Protein AF-A0A358D5J9-F1 (afdb_monomer_lite)

Foldseek 3Di:
DDPDVVVLVVPLVPDVVSVVCVVVVVPDDDDDPDPLVVLLVVLVVVLVVCVVVPDDNVVSVVVSVVSSVVVVD

Radius of gyration: 18.08 Å; chains: 1; bounding box: 43×17×45 Å

pLDDT: mean 94.16, std 5.58, range [62.81, 98.69]

Structure (mmCIF, N/CA/C/O backbone):
data_AF-A0A358D5J9-F1
#
_entry.id   AF-A0A358D5J9-F1
#
loop_
_atom_site.group_PDB
_atom_site.id
_atom_site.type_symbol
_atom_site.label_atom_id
_atom_site.label_alt_id
_atom_site.label_comp_id
_atom_site.label_asym_id
_atom_site.label_entity_id
_atom_site.label_seq_id
_atom_site.pdbx_PDB_ins_code
_atom_site.Cartn_x
_atom_site.Cartn_y
_atom_site.Cartn_z
_atom_site.occupancy
_atom_site.B_iso_or_equiv
_atom_site.auth_seq_id
_atom_site.auth_comp_id
_atom_site.auth_asym_id
_atom_site.auth_atom_id
_atom_site.pdbx_PDB_model_num
ATOM 1 N N . ALA A 1 1 ? -6.390 -6.497 12.323 1.00 62.81 1 ALA A N 1
ATOM 2 C CA . ALA A 1 1 ? -7.164 -5.935 13.451 1.00 62.81 1 ALA A CA 1
ATOM 3 C C . ALA A 1 1 ? -6.362 -4.797 14.086 1.00 62.81 1 ALA A C 1
ATOM 5 O O . ALA A 1 1 ? -5.136 -4.849 14.003 1.00 62.81 1 ALA A O 1
ATOM 6 N N . PRO A 1 2 ? -7.003 -3.757 14.646 1.00 79.25 2 PRO A N 1
ATOM 7 C CA . PRO A 1 2 ? -6.307 -2.598 15.212 1.00 79.25 2 PRO A CA 1
ATOM 8 C C . PRO A 1 2 ? -5.416 -2.962 16.406 1.00 79.25 2 PRO A C 1
ATOM 10 O O . PRO A 1 2 ? -5.632 -3.971 17.071 1.00 79.25 2 PRO A O 1
ATOM 13 N N . ALA A 1 3 ? -4.419 -2.115 16.682 1.00 86.00 3 ALA A N 1
ATOM 14 C CA . ALA A 1 3 ? -3.397 -2.378 17.698 1.00 86.00 3 ALA A CA 1
ATOM 15 C C . ALA A 1 3 ? -3.955 -2.483 19.133 1.00 86.00 3 ALA A C 1
ATOM 17 O O . ALA A 1 3 ? -3.437 -3.262 19.928 1.00 86.00 3 ALA A O 1
ATOM 18 N N . LEU A 1 4 ? -5.011 -1.726 19.465 1.00 92.38 4 LEU A N 1
ATOM 19 C CA . LEU A 1 4 ? -5.697 -1.780 20.760 1.00 92.38 4 LEU A CA 1
ATOM 20 C C . LEU A 1 4 ? -7.135 -2.277 20.573 1.00 92.38 4 LEU A C 1
ATOM 22 O O . LEU A 1 4 ? -8.039 -1.493 20.285 1.00 92.38 4 LEU A O 1
ATOM 26 N N . THR A 1 5 ? -7.349 -3.577 20.763 1.00 90.75 5 THR A N 1
ATOM 27 C CA . THR A 1 5 ? -8.657 -4.223 20.557 1.00 90.75 5 THR A CA 1
ATOM 28 C C . THR A 1 5 ? -9.725 -3.706 21.517 1.00 90.75 5 THR A C 1
ATOM 30 O O . THR A 1 5 ? -10.830 -3.413 21.090 1.00 90.75 5 THR A O 1
ATOM 33 N N . ALA A 1 6 ? -9.376 -3.452 22.781 1.00 93.81 6 ALA A N 1
ATOM 34 C CA . ALA A 1 6 ? -10.332 -2.958 23.775 1.00 93.81 6 ALA A CA 1
ATOM 35 C C . ALA A 1 6 ? -10.992 -1.621 23.387 1.00 93.81 6 ALA A C 1
ATOM 37 O O . ALA A 1 6 ? -12.151 -1.393 23.714 1.00 93.81 6 ALA A O 1
ATOM 38 N N . ALA A 1 7 ? -10.262 -0.730 22.708 1.00 92.12 7 ALA A N 1
ATOM 39 C CA . ALA A 1 7 ? -10.821 0.529 22.220 1.00 92.12 7 ALA A CA 1
ATOM 40 C C . ALA A 1 7 ? -11.661 0.320 20.955 1.00 92.12 7 ALA A C 1
ATOM 42 O O . ALA A 1 7 ? -12.670 0.992 20.778 1.00 92.12 7 ALA A O 1
ATOM 43 N N . PHE A 1 8 ? -11.261 -0.620 20.096 1.00 92.56 8 PHE A N 1
ATOM 44 C CA . PHE A 1 8 ? -12.011 -0.986 18.901 1.00 92.56 8 PHE A CA 1
ATOM 45 C C . PHE A 1 8 ? -13.385 -1.566 19.254 1.00 92.56 8 PHE A C 1
ATOM 47 O O . PHE A 1 8 ? -14.391 -1.036 18.787 1.00 92.56 8 PHE A O 1
ATOM 54 N N . ASP A 1 9 ? -13.432 -2.542 20.163 1.00 93.06 9 ASP A N 1
ATOM 55 C CA . ASP A 1 9 ? -14.667 -3.208 20.604 1.00 93.06 9 ASP A CA 1
ATOM 56 C C . ASP A 1 9 ? -15.682 -2.216 21.213 1.00 93.06 9 ASP A C 1
ATOM 58 O O . ASP A 1 9 ? -16.892 -2.425 21.164 1.00 93.06 9 ASP A O 1
ATOM 62 N N . GLN A 1 10 ? -15.202 -1.109 21.793 1.00 94.94 1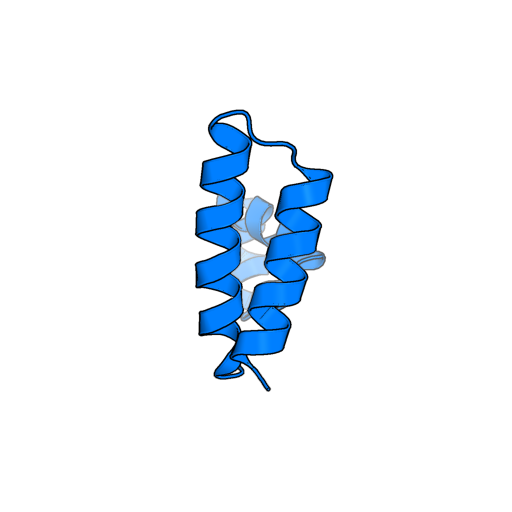0 GLN A N 1
ATOM 63 C CA . GLN A 1 10 ? -16.061 -0.072 22.375 1.00 94.94 10 GLN A CA 1
ATOM 64 C C . GLN A 1 10 ? -16.772 0.791 21.332 1.00 94.94 10 GLN A C 1
ATOM 66 O O . GLN A 1 10 ? -17.835 1.337 21.631 1.00 94.94 10 GLN A O 1
ATOM 71 N N . VAL A 1 11 ? -16.181 0.971 20.148 1.00 94.69 11 VAL A N 1
ATOM 72 C CA . VAL A 1 11 ? -16.613 2.012 19.199 1.00 94.69 11 VAL A CA 1
ATOM 73 C C . VAL A 1 11 ? -17.014 1.466 17.834 1.00 94.69 11 VAL A C 1
ATOM 75 O O . VAL A 1 11 ? -17.753 2.153 17.128 1.00 94.69 11 VAL A O 1
ATOM 78 N N . GLU A 1 12 ? -16.606 0.243 17.474 1.00 93.00 12 GLU A N 1
ATOM 79 C CA . GLU A 1 12 ? -16.882 -0.357 16.160 1.00 93.00 12 GLU A CA 1
ATOM 80 C C . GLU A 1 12 ? -18.379 -0.390 15.819 1.00 93.00 12 GLU A C 1
ATOM 82 O O . GLU A 1 12 ? -18.761 -0.172 14.674 1.00 93.00 12 GLU A O 1
ATOM 87 N N . ALA A 1 13 ? -19.249 -0.581 16.813 1.00 94.00 13 ALA A N 1
ATOM 88 C CA . ALA A 1 13 ? -20.693 -0.635 16.597 1.00 94.00 13 ALA A CA 1
ATOM 89 C C . ALA A 1 13 ? -21.311 0.741 16.286 1.00 94.00 13 ALA A C 1
ATOM 91 O O . ALA A 1 13 ? -22.400 0.816 15.717 1.00 94.00 13 ALA A O 1
ATOM 92 N N . SER A 1 14 ? -20.642 1.826 16.684 1.00 96.44 14 SER A N 1
ATOM 93 C CA . SER A 1 14 ? -21.140 3.203 16.572 1.00 96.44 14 SER A CA 1
ATOM 94 C C . SER A 1 14 ? -20.397 4.056 15.544 1.00 96.44 14 SER A C 1
ATOM 96 O O . SER A 1 14 ? -20.921 5.089 15.130 1.00 96.44 14 SER A O 1
ATOM 98 N N . ASP A 1 15 ? -19.201 3.637 15.129 1.00 96.81 15 ASP A N 1
ATOM 99 C CA . ASP A 1 15 ? -18.371 4.344 14.160 1.00 96.81 15 ASP A CA 1
ATOM 100 C C . ASP A 1 15 ? -18.150 3.473 12.905 1.00 96.81 15 ASP A C 1
ATOM 102 O O . ASP A 1 15 ? -17.336 2.541 12.922 1.00 96.81 15 ASP A O 1
ATOM 106 N N . PRO A 1 16 ? -18.842 3.776 11.788 1.00 95.50 16 PRO A N 1
ATOM 107 C CA . PRO A 1 16 ? -18.713 3.003 10.556 1.00 95.50 16 PRO A CA 1
ATOM 108 C C . PRO A 1 16 ? -17.317 3.098 9.919 1.00 95.50 16 PRO A C 1
ATOM 110 O O . PRO A 1 16 ? -16.935 2.196 9.171 1.00 95.50 16 PRO A O 1
ATOM 113 N N . VAL A 1 17 ? -16.538 4.150 10.203 1.00 95.25 17 VAL A N 1
ATOM 114 C CA . VAL A 1 17 ? -15.151 4.271 9.729 1.00 95.25 17 VAL A CA 1
ATOM 115 C C . VAL A 1 17 ? -14.275 3.276 10.477 1.00 95.25 17 VAL A C 1
ATOM 117 O O . VAL A 1 17 ? -13.537 2.517 9.844 1.00 95.25 17 VAL A O 1
ATOM 120 N N . VAL A 1 18 ? -14.389 3.226 11.807 1.00 94.56 18 VAL A N 1
ATOM 121 C CA . VAL A 1 18 ? -13.637 2.261 12.621 1.00 94.56 18 VAL A CA 1
ATOM 122 C C . VAL A 1 18 ? -14.001 0.833 12.229 1.00 94.56 18 VAL A C 1
ATOM 124 O O . VAL 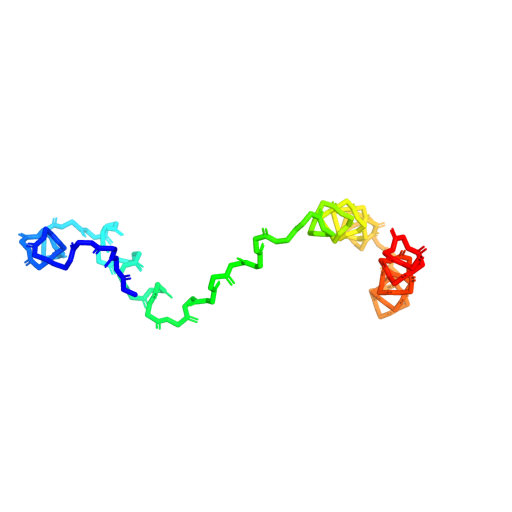A 1 18 ? -13.094 0.042 11.966 1.00 94.56 18 VAL A O 1
ATOM 127 N N . ALA A 1 19 ? -15.293 0.520 12.093 1.00 93.25 19 ALA A N 1
ATOM 128 C CA . ALA A 1 19 ? -15.752 -0.794 11.639 1.00 93.25 19 ALA A CA 1
ATOM 129 C C . ALA A 1 19 ? -15.135 -1.188 10.284 1.00 93.25 19 ALA A C 1
ATOM 131 O O . ALA A 1 19 ? -14.595 -2.287 10.134 1.00 93.25 19 ALA A O 1
ATOM 132 N N . GLY A 1 20 ? -15.143 -0.265 9.315 1.00 93.81 20 GLY A N 1
ATOM 133 C CA . GLY A 1 20 ? -14.554 -0.482 7.994 1.00 93.81 20 GLY A CA 1
ATOM 134 C C . GLY A 1 20 ? -13.054 -0.781 8.052 1.00 93.81 20 GLY A C 1
ATOM 135 O O . GLY A 1 20 ? -12.599 -1.770 7.472 1.00 93.81 20 GLY A O 1
ATOM 136 N N . PHE A 1 21 ? -12.281 0.018 8.797 1.00 92.75 21 PHE A N 1
ATOM 137 C CA . PHE A 1 21 ? -10.844 -0.219 8.989 1.00 92.75 21 PHE A CA 1
ATOM 138 C C . PHE A 1 21 ? -10.555 -1.527 9.737 1.00 92.75 21 PHE A C 1
ATOM 140 O O . PHE A 1 21 ? -9.588 -2.220 9.408 1.00 92.75 21 PHE A O 1
ATOM 147 N N . GLY A 1 22 ? -11.397 -1.895 10.705 1.00 91.88 22 GLY A N 1
ATOM 148 C CA . GLY A 1 22 ? -11.325 -3.179 11.399 1.00 91.88 22 GLY A CA 1
ATOM 149 C C . GLY A 1 22 ? -11.468 -4.361 10.442 1.00 91.88 22 GLY A C 1
ATOM 150 O O . GLY A 1 22 ? -10.634 -5.271 10.459 1.00 91.88 22 GLY A O 1
ATOM 151 N N . GLN A 1 23 ? -12.468 -4.300 9.558 1.00 91.56 23 GLN A N 1
ATOM 152 C CA . GLN A 1 23 ? -12.743 -5.334 8.562 1.00 91.56 23 GLN A CA 1
ATOM 153 C C . GLN A 1 23 ? -11.597 -5.490 7.552 1.00 91.56 23 GLN A C 1
ATOM 155 O O . GLN A 1 23 ? -11.102 -6.601 7.356 1.00 91.56 23 GLN A O 1
ATOM 160 N N . VAL A 1 24 ? -11.140 -4.403 6.919 1.00 92.19 24 VAL A N 1
ATOM 161 C CA . VAL A 1 24 ? -10.055 -4.491 5.917 1.00 92.19 24 VAL A CA 1
ATOM 162 C C . VAL A 1 24 ? -8.713 -4.831 6.565 1.00 92.19 24 VAL A C 1
ATOM 164 O O . VAL A 1 24 ? -7.934 -5.619 6.029 1.00 92.19 24 VAL A O 1
ATOM 167 N N . GLY A 1 25 ? -8.468 -4.310 7.769 1.00 90.25 25 GLY A N 1
ATOM 168 C CA . GLY A 1 25 ? -7.257 -4.561 8.539 1.00 90.25 25 GLY A CA 1
ATOM 169 C C . GLY A 1 25 ? -7.124 -5.999 9.041 1.00 90.25 25 GLY A C 1
ATOM 170 O O . GLY A 1 25 ? -6.058 -6.361 9.534 1.00 90.25 25 GLY A O 1
ATOM 171 N N . ALA A 1 26 ? -8.171 -6.827 8.971 1.00 88.88 26 ALA A N 1
ATOM 172 C CA . ALA A 1 26 ? -8.092 -8.251 9.304 1.00 88.88 26 ALA A CA 1
ATOM 173 C C . ALA A 1 26 ? -7.237 -9.045 8.302 1.00 88.88 26 ALA A C 1
ATOM 175 O O . ALA A 1 26 ? -6.585 -10.006 8.697 1.00 88.88 26 ALA A O 1
ATOM 176 N N . ASN A 1 27 ? -7.201 -8.604 7.041 1.00 89.31 27 ASN A N 1
ATOM 177 C CA . ASN A 1 27 ? -6.450 -9.248 5.958 1.00 89.31 27 ASN A CA 1
ATOM 178 C C . ASN A 1 27 ? -5.251 -8.412 5.480 1.00 89.31 27 ASN A C 1
ATOM 180 O O . ASN A 1 27 ? -4.559 -8.805 4.543 1.00 89.31 27 ASN A O 1
ATOM 184 N N . ALA A 1 28 ? -5.022 -7.245 6.086 1.00 90.00 28 ALA A N 1
ATOM 185 C CA . ALA A 1 28 ? -3.898 -6.392 5.738 1.00 90.00 28 ALA A CA 1
ATOM 186 C C . ALA A 1 28 ? -2.574 -7.041 6.159 1.00 90.00 28 ALA A C 1
ATOM 188 O O . ALA A 1 28 ? -2.458 -7.610 7.246 1.00 90.00 28 ALA A O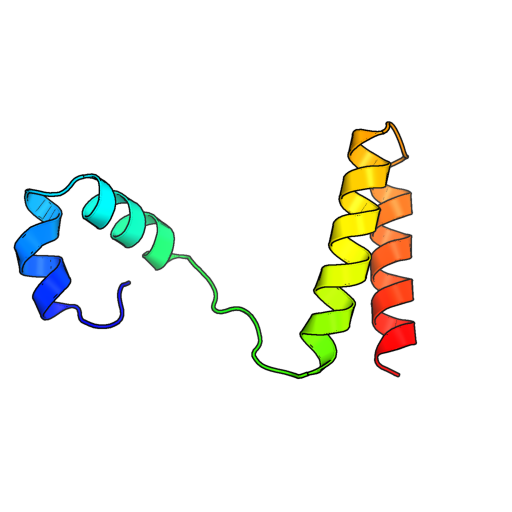 1
ATOM 189 N N . VAL A 1 29 ? -1.560 -6.901 5.311 1.00 91.56 29 VAL A N 1
ATOM 190 C CA . VAL A 1 29 ? -0.190 -7.319 5.612 1.00 91.56 29 VAL A CA 1
ATOM 191 C C . VAL A 1 29 ? 0.637 -6.090 5.993 1.00 91.56 29 VAL A C 1
ATOM 193 O O . VAL A 1 29 ? 0.583 -5.085 5.281 1.00 91.56 29 VAL A O 1
ATOM 196 N N . PRO A 1 30 ? 1.385 -6.118 7.112 1.00 89.44 30 PRO A N 1
ATOM 197 C CA . PRO A 1 30 ? 2.314 -5.044 7.432 1.00 89.44 30 PRO A CA 1
ATOM 198 C C . PRO A 1 30 ? 3.342 -4.876 6.313 1.00 89.44 30 PRO A C 1
ATOM 200 O O . PRO A 1 30 ? 3.921 -5.855 5.842 1.00 89.44 30 PRO A O 1
ATOM 203 N N . MET A 1 31 ? 3.584 -3.632 5.904 1.00 92.25 31 MET A N 1
ATOM 204 C CA . MET A 1 31 ? 4.663 -3.333 4.964 1.00 92.2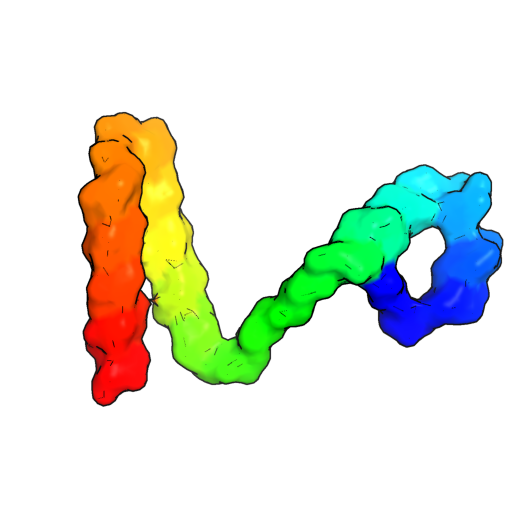5 31 MET A CA 1
ATOM 205 C C . MET A 1 31 ? 6.018 -3.666 5.612 1.00 92.25 31 MET A C 1
ATOM 207 O O . MET A 1 31 ? 6.175 -3.432 6.816 1.00 92.25 31 MET A O 1
ATOM 211 N N . PRO A 1 32 ? 7.005 -4.182 4.855 1.00 93.69 32 PRO A N 1
ATOM 212 C CA . PRO A 1 32 ? 8.345 -4.407 5.388 1.00 93.69 32 PRO A CA 1
ATOM 213 C C . PRO A 1 32 ? 8.949 -3.109 5.945 1.00 93.69 32 PRO A C 1
ATOM 215 O O . PRO A 1 32 ? 8.763 -2.035 5.382 1.00 93.69 32 PRO A O 1
ATOM 218 N N . SER A 1 33 ? 9.693 -3.197 7.048 1.00 94.31 33 SER A N 1
ATOM 219 C CA . SER A 1 33 ? 10.314 -2.038 7.712 1.00 94.31 33 SER A CA 1
ATOM 220 C C . SER A 1 33 ? 11.820 -1.924 7.439 1.00 94.31 33 SER A C 1
ATOM 222 O O . SER A 1 33 ? 12.563 -1.423 8.281 1.00 94.31 33 SER A O 1
ATOM 224 N N . ILE A 1 34 ? 12.280 -2.461 6.309 1.00 95.19 34 ILE A N 1
ATOM 225 C CA . ILE A 1 34 ? 13.694 -2.497 5.914 1.00 95.19 34 ILE A CA 1
ATOM 226 C C . ILE A 1 34 ? 14.062 -1.253 5.078 1.00 95.19 34 ILE A C 1
ATOM 228 O O . ILE A 1 34 ? 13.179 -0.721 4.395 1.00 95.19 34 ILE A O 1
ATOM 232 N N . PRO A 1 35 ? 15.322 -0.774 5.105 1.00 93.25 35 PRO A N 1
ATOM 233 C CA . PRO A 1 35 ? 15.751 0.398 4.327 1.00 93.25 35 PRO A CA 1
ATOM 234 C C . PRO A 1 35 ? 15.441 0.312 2.824 1.00 93.25 35 PRO A C 1
ATOM 236 O O . PRO A 1 35 ? 15.070 1.307 2.200 1.00 93.25 35 PRO A O 1
ATOM 239 N N . GLU A 1 36 ? 15.527 -0.890 2.262 1.00 94.19 36 GLU A N 1
ATOM 240 C CA . GLU A 1 36 ? 15.353 -1.204 0.843 1.00 94.19 36 GLU A CA 1
ATOM 241 C C . GLU A 1 36 ? 13.942 -0.880 0.321 1.00 94.19 36 GLU A C 1
ATOM 243 O O . GLU A 1 36 ? 13.752 -0.658 -0.877 1.00 94.19 36 GLU A O 1
ATOM 248 N N . MET A 1 37 ? 12.940 -0.772 1.205 1.00 95.81 37 MET A N 1
ATOM 249 C CA . MET A 1 37 ? 11.577 -0.386 0.816 1.00 95.81 37 MET A CA 1
ATOM 250 C C . MET A 1 37 ? 11.498 1.001 0.173 1.00 95.81 37 MET A C 1
ATOM 252 O O . MET A 1 37 ? 10.569 1.255 -0.592 1.00 95.81 37 MET A O 1
ATOM 256 N N . GLY A 1 38 ? 12.458 1.895 0.435 1.00 93.19 38 GLY A N 1
ATOM 257 C CA . GLY A 1 38 ? 12.533 3.189 -0.250 1.00 93.19 38 GLY A CA 1
ATOM 258 C C . GLY A 1 38 ? 12.650 3.042 -1.772 1.00 93.19 38 GLY A C 1
ATOM 259 O O . GLY A 1 38 ? 11.934 3.724 -2.508 1.00 93.19 38 GLY A O 1
ATOM 260 N N . SER A 1 39 ? 13.484 2.105 -2.236 1.00 95.12 39 SER A N 1
ATOM 261 C CA . SER A 1 39 ? 13.657 1.801 -3.662 1.00 95.12 39 SER A CA 1
ATOM 262 C C . SER A 1 39 ? 12.371 1.231 -4.259 1.00 95.12 39 SER A C 1
ATOM 264 O O . SER A 1 39 ? 11.925 1.685 -5.311 1.00 95.12 39 SER A O 1
ATOM 266 N N . VAL A 1 40 ? 11.716 0.306 -3.549 1.00 96.75 40 VAL A N 1
ATOM 267 C CA . VAL A 1 40 ? 10.436 -0.284 -3.980 1.00 96.75 40 VAL A CA 1
ATOM 268 C C . VAL A 1 40 ? 9.397 0.806 -4.266 1.00 96.75 40 VAL A C 1
ATOM 270 O O . VAL A 1 40 ? 8.808 0.816 -5.346 1.00 96.75 40 VAL A O 1
ATOM 273 N N . TRP A 1 41 ? 9.206 1.763 -3.349 1.00 96.12 41 TRP A N 1
ATOM 274 C CA . TRP A 1 41 ? 8.221 2.838 -3.528 1.00 96.12 41 TRP A CA 1
ATOM 275 C C . TRP A 1 41 ? 8.534 3.764 -4.700 1.00 96.12 41 TRP A C 1
ATOM 277 O O . TRP A 1 41 ? 7.623 4.166 -5.425 1.00 96.12 41 TRP A O 1
ATOM 287 N N . GLN A 1 42 ? 9.810 4.102 -4.893 1.00 95.81 42 GLN A N 1
ATOM 288 C CA . GLN A 1 42 ? 10.234 4.980 -5.978 1.00 95.81 42 GLN A CA 1
ATOM 289 C C . GLN A 1 42 ? 9.905 4.379 -7.349 1.00 95.81 42 GLN A C 1
ATOM 291 O O . GLN A 1 42 ? 9.237 5.026 -8.160 1.00 95.81 42 GLN A O 1
ATOM 296 N N . TYR A 1 43 ? 10.363 3.152 -7.606 1.00 97.81 43 TYR A N 1
ATOM 297 C CA . TYR A 1 43 ? 10.175 2.510 -8.907 1.00 97.81 43 TYR A CA 1
ATOM 298 C C . TYR A 1 43 ? 8.712 2.163 -9.161 1.00 97.81 43 TYR A C 1
ATOM 300 O O . TYR A 1 43 ? 8.220 2.377 -10.272 1.00 97.81 43 TYR A O 1
ATOM 308 N N . TRP A 1 44 ? 7.990 1.707 -8.133 1.00 97.88 44 TRP A N 1
ATOM 309 C CA . TRP A 1 44 ? 6.560 1.435 -8.245 1.00 97.88 44 TRP A CA 1
ATOM 310 C C . TRP A 1 44 ? 5.791 2.691 -8.672 1.00 97.88 44 TRP A C 1
ATOM 312 O O . TRP A 1 44 ? 5.086 2.654 -9.681 1.00 97.88 44 TRP A O 1
ATOM 322 N N . GLY A 1 45 ? 5.976 3.829 -7.993 1.00 97.56 45 GLY A N 1
ATOM 323 C CA . GLY A 1 45 ? 5.230 5.055 -8.304 1.00 97.56 45 GLY A CA 1
ATOM 324 C C . GLY A 1 45 ? 5.455 5.577 -9.730 1.00 97.56 45 GLY A C 1
ATOM 325 O O . GLY A 1 45 ? 4.508 5.993 -10.400 1.00 97.56 45 GLY A O 1
ATOM 326 N N . VAL A 1 46 ? 6.694 5.518 -10.234 1.00 97.50 46 VAL A N 1
ATOM 327 C CA . VAL A 1 46 ? 7.004 5.906 -11.626 1.00 97.50 46 VAL A CA 1
ATOM 328 C C . VAL A 1 46 ? 6.365 4.938 -12.625 1.00 97.50 46 VAL A C 1
ATOM 330 O O . VAL A 1 46 ? 5.839 5.366 -13.654 1.00 97.50 46 VAL A O 1
ATOM 333 N N . THR A 1 47 ? 6.369 3.645 -12.307 1.00 98.56 47 THR A N 1
ATOM 334 C CA . THR A 1 47 ? 5.785 2.594 -13.149 1.00 98.56 47 THR A CA 1
ATOM 335 C C . THR A 1 47 ? 4.272 2.749 -13.261 1.00 98.56 47 THR A C 1
ATOM 337 O O . THR A 1 47 ? 3.739 2.736 -14.371 1.00 98.56 47 THR A O 1
ATOM 340 N N . GLU A 1 48 ? 3.576 2.998 -12.149 1.00 98.12 48 GLU A N 1
ATOM 341 C CA . GLU A 1 48 ? 2.135 3.287 -12.159 1.00 98.12 48 GLU A CA 1
ATOM 342 C C . GLU A 1 48 ? 1.807 4.514 -13.001 1.00 98.12 48 GLU A C 1
ATOM 344 O O . GLU A 1 48 ? 0.894 4.466 -13.826 1.00 98.12 48 GLU A O 1
ATOM 349 N N . ALA A 1 49 ? 2.576 5.596 -12.850 1.00 98.44 49 ALA A N 1
ATOM 350 C CA . ALA A 1 49 ? 2.387 6.794 -13.658 1.00 98.44 49 ALA A CA 1
ATOM 351 C C . ALA A 1 49 ? 2.564 6.501 -15.158 1.00 98.44 49 ALA A C 1
ATOM 353 O O . ALA A 1 49 ? 1.777 6.978 -15.977 1.00 98.44 49 ALA A O 1
ATOM 354 N N . ALA A 1 50 ? 3.559 5.697 -15.540 1.00 98.31 50 ALA A N 1
ATOM 355 C CA . ALA A 1 50 ? 3.771 5.298 -16.931 1.00 98.31 50 ALA A CA 1
ATOM 356 C C . ALA A 1 50 ? 2.614 4.441 -17.479 1.00 98.31 50 ALA A C 1
ATOM 3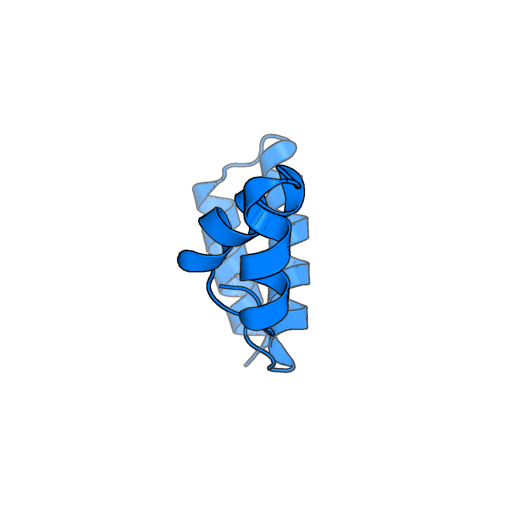58 O O . ALA A 1 50 ? 2.172 4.657 -18.609 1.00 98.31 50 ALA A O 1
ATOM 359 N N . ILE A 1 51 ? 2.078 3.523 -16.671 1.00 98.56 51 ILE A N 1
ATOM 360 C CA . ILE A 1 51 ? 0.922 2.689 -17.031 1.00 98.56 51 ILE A CA 1
ATOM 361 C C . ILE A 1 51 ? -0.335 3.542 -17.213 1.00 98.56 51 ILE A C 1
ATOM 363 O O . ILE A 1 51 ? -1.030 3.407 -18.219 1.00 98.56 51 ILE A O 1
ATOM 367 N N . ILE A 1 52 ? -0.607 4.466 -16.286 1.00 98.38 52 ILE A N 1
ATOM 368 C CA . ILE A 1 52 ? -1.736 5.406 -16.381 1.00 98.38 52 ILE A CA 1
ATOM 369 C C . ILE A 1 52 ? -1.640 6.247 -17.663 1.00 98.38 52 ILE A C 1
ATOM 371 O O . ILE A 1 52 ? -2.656 6.529 -18.296 1.00 98.38 52 ILE A O 1
ATOM 375 N N . ASN A 1 53 ? -0.423 6.592 -18.086 1.00 98.38 53 ASN A N 1
ATOM 376 C CA . ASN A 1 53 ? -0.158 7.328 -19.324 1.00 98.38 53 ASN A CA 1
ATOM 377 C C . ASN A 1 53 ? -0.184 6.456 -20.599 1.00 98.38 53 ASN A C 1
ATOM 379 O O . ASN A 1 53 ? 0.203 6.927 -21.669 1.00 98.38 53 ASN A O 1
ATOM 383 N N . GLY A 1 54 ? -0.663 5.210 -20.516 1.00 98.19 54 GLY A N 1
ATOM 384 C CA . GLY A 1 54 ? -0.889 4.331 -21.667 1.00 98.19 54 GLY A CA 1
ATOM 385 C C . GLY A 1 54 ? 0.276 3.404 -22.015 1.00 98.19 54 GLY A C 1
ATOM 386 O O . GLY A 1 54 ? 0.285 2.827 -23.102 1.00 98.19 54 GLY A O 1
ATOM 387 N N . GLY A 1 55 ? 1.261 3.261 -21.127 1.00 98.12 55 GLY A N 1
ATOM 388 C CA . GLY A 1 55 ? 2.336 2.286 -21.291 1.00 98.12 55 GLY A CA 1
ATOM 389 C C . GLY A 1 55 ? 1.862 0.832 -21.149 1.00 98.12 55 GLY A C 1
ATOM 390 O O . GLY A 1 55 ? 0.838 0.550 -20.527 1.00 98.12 55 GLY A O 1
ATOM 391 N N . ASP A 1 56 ? 2.626 -0.107 -21.714 1.00 98.38 56 ASP A N 1
ATOM 392 C CA . ASP A 1 56 ? 2.327 -1.540 -21.620 1.00 98.38 56 ASP A CA 1
ATOM 393 C C . ASP A 1 56 ? 2.582 -2.070 -20.202 1.00 98.38 56 ASP A C 1
ATOM 395 O O . ASP A 1 56 ? 3.729 -2.190 -19.765 1.00 98.38 56 ASP A O 1
ATOM 399 N N . ALA A 1 57 ? 1.510 -2.384 -19.471 1.00 98.19 57 ALA A N 1
ATOM 400 C CA . ALA A 1 57 ? 1.601 -2.721 -18.053 1.00 98.19 57 ALA A CA 1
ATOM 401 C C . ALA A 1 57 ? 2.467 -3.960 -17.755 1.00 98.19 57 ALA A C 1
ATOM 403 O O . ALA A 1 57 ? 3.341 -3.852 -16.896 1.00 98.19 57 ALA A O 1
ATOM 404 N N . PRO A 1 58 ? 2.315 -5.116 -18.433 1.00 98.44 58 PRO A N 1
ATOM 405 C CA . PRO A 1 58 ? 3.169 -6.278 -18.182 1.00 98.44 58 PRO A CA 1
ATOM 406 C C . PRO A 1 58 ? 4.666 -6.002 -18.372 1.00 98.44 58 PRO A C 1
ATOM 408 O O . PRO A 1 58 ? 5.472 -6.408 -17.528 1.00 98.44 58 PRO A O 1
ATOM 411 N N . ALA A 1 59 ? 5.048 -5.294 -19.441 1.00 98.50 59 ALA A N 1
ATOM 412 C CA . ALA A 1 59 ? 6.442 -4.927 -19.677 1.00 98.50 59 ALA A CA 1
ATOM 413 C C . ALA A 1 59 ? 6.963 -3.963 -18.603 1.00 98.50 59 ALA A C 1
ATOM 415 O O . ALA A 1 59 ? 8.041 -4.181 -18.051 1.00 98.50 59 ALA A O 1
ATOM 416 N N . LEU A 1 60 ? 6.180 -2.937 -18.264 1.00 98.69 60 LEU A N 1
ATOM 417 C CA . LEU A 1 60 ? 6.558 -1.938 -17.267 1.00 98.69 60 LEU A CA 1
ATOM 418 C C . LEU A 1 60 ? 6.701 -2.540 -15.863 1.00 98.69 60 LEU A C 1
ATOM 420 O O . LEU A 1 60 ? 7.666 -2.232 -15.170 1.00 98.69 60 LEU A O 1
ATOM 424 N N . TRP A 1 61 ? 5.822 -3.462 -15.465 1.00 98.38 61 TRP A N 1
ATOM 425 C CA . TRP A 1 61 ? 5.959 -4.171 -14.189 1.00 98.38 61 TRP A CA 1
ATOM 426 C C . TRP A 1 61 ? 7.181 -5.085 -14.138 1.00 98.38 61 TRP A C 1
ATOM 428 O O . TRP A 1 61 ? 7.849 -5.167 -13.107 1.00 98.38 61 TRP A O 1
ATOM 438 N N . THR A 1 62 ? 7.493 -5.754 -15.251 1.00 98.50 62 THR A N 1
ATOM 439 C CA . THR A 1 62 ? 8.697 -6.591 -15.350 1.00 98.50 62 THR A CA 1
ATOM 440 C C . THR A 1 62 ? 9.957 -5.736 -15.215 1.00 98.50 62 THR A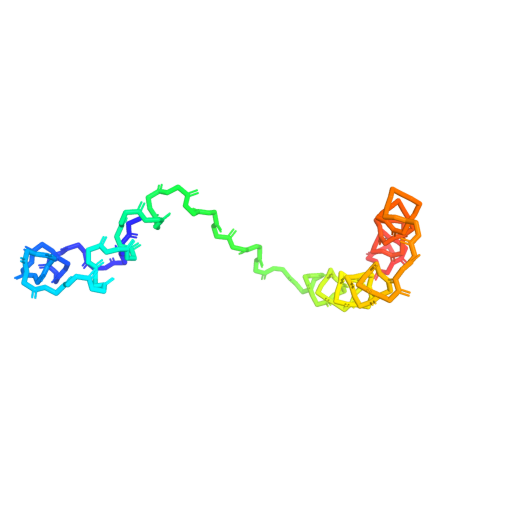 C 1
ATOM 442 O O . THR A 1 62 ? 10.869 -6.106 -14.476 1.00 98.50 62 THR A O 1
ATOM 445 N N . GLN A 1 63 ? 9.985 -4.571 -15.870 1.00 98.38 63 GLN A N 1
ATOM 446 C CA . GLN A 1 63 ? 11.097 -3.629 -15.764 1.00 98.38 63 GLN A CA 1
ATOM 447 C C . GLN A 1 63 ? 11.242 -3.082 -14.340 1.00 98.38 63 GLN A C 1
ATOM 449 O O . GLN A 1 63 ? 12.336 -3.114 -13.791 1.00 98.38 63 GLN A O 1
ATOM 454 N N . MET A 1 64 ? 10.140 -2.666 -13.709 1.00 98.38 64 MET A N 1
ATOM 455 C CA . MET A 1 64 ? 10.141 -2.180 -12.327 1.00 98.38 64 MET A CA 1
ATOM 456 C C . MET A 1 64 ? 10.772 -3.190 -11.364 1.00 98.38 64 MET A C 1
ATOM 458 O O . MET A 1 64 ? 11.596 -2.818 -10.533 1.00 98.38 64 MET A O 1
ATOM 462 N N . ALA A 1 65 ? 10.397 -4.469 -11.467 1.00 97.81 65 ALA A N 1
ATOM 463 C CA . ALA A 1 65 ? 10.952 -5.511 -10.609 1.00 97.81 65 ALA A CA 1
ATOM 464 C C . ALA A 1 65 ? 12.469 -5.679 -10.815 1.00 97.81 65 ALA A C 1
ATOM 466 O O . ALA A 1 65 ? 13.203 -5.839 -9.841 1.00 97.81 65 ALA A O 1
ATOM 467 N N . ALA A 1 66 ? 12.941 -5.601 -12.064 1.00 98.06 66 ALA A N 1
ATOM 468 C CA . ALA A 1 66 ? 14.367 -5.648 -12.378 1.00 98.06 66 ALA A CA 1
ATOM 469 C C . ALA A 1 66 ? 15.124 -4.424 -11.830 1.00 98.06 66 ALA A C 1
ATOM 471 O O . ALA A 1 66 ? 16.201 -4.582 -11.258 1.00 98.06 66 ALA A O 1
ATOM 472 N N . ASP A 1 67 ? 14.546 -3.227 -11.946 1.00 97.50 67 ASP A N 1
ATOM 473 C CA . ASP A 1 67 ? 15.149 -1.987 -11.444 1.00 97.50 67 ASP A CA 1
ATOM 474 C C . ASP A 1 67 ? 15.240 -1.975 -9.912 1.00 97.50 67 ASP A C 1
ATOM 476 O O . ASP A 1 67 ? 16.265 -1.585 -9.354 1.00 97.50 67 ASP A O 1
ATOM 480 N N . VAL A 1 68 ? 14.200 -2.459 -9.222 1.00 97.25 68 VAL A N 1
ATOM 481 C CA . VAL A 1 68 ? 14.211 -2.634 -7.760 1.00 97.25 68 VAL A CA 1
ATOM 482 C C . VAL A 1 68 ? 15.313 -3.603 -7.339 1.00 97.25 68 VAL A C 1
ATOM 484 O O . VAL A 1 68 ? 16.059 -3.290 -6.414 1.00 97.25 68 VAL A O 1
ATOM 487 N N . GLN A 1 69 ? 15.433 -4.753 -8.013 1.00 96.06 69 GLN A N 1
ATOM 488 C CA . GLN A 1 69 ? 16.479 -5.735 -7.721 1.00 96.06 69 GLN A CA 1
ATOM 489 C C . GLN A 1 69 ? 17.872 -5.113 -7.888 1.00 96.06 69 GLN A C 1
ATOM 491 O O . GLN A 1 69 ? 18.694 -5.197 -6.981 1.00 96.06 69 GLN A O 1
ATOM 496 N N . ALA A 1 70 ? 18.107 -4.414 -9.000 1.00 96.75 70 ALA A N 1
ATOM 497 C CA . ALA A 1 70 ? 19.385 -3.764 -9.283 1.00 96.75 70 ALA A CA 1
ATOM 498 C C . ALA A 1 70 ? 19.728 -2.617 -8.313 1.00 96.75 70 ALA A C 1
ATOM 500 O O . ALA A 1 70 ? 20.895 -2.276 -8.163 1.00 96.75 70 ALA A O 1
ATOM 501 N N . ALA A 1 71 ? 18.729 -1.999 -7.677 1.00 94.12 71 ALA A N 1
ATOM 502 C CA . ALA A 1 71 ? 18.924 -0.915 -6.715 1.00 94.12 71 ALA A CA 1
ATOM 503 C C . ALA A 1 71 ? 19.182 -1.395 -5.274 1.00 94.12 71 ALA A C 1
ATOM 505 O O . ALA A 1 71 ? 19.473 -0.569 -4.406 1.00 94.12 71 ALA A O 1
ATOM 506 N N . ILE A 1 72 ? 19.002 -2.691 -5.005 1.00 91.25 72 ILE A N 1
ATOM 507 C CA . ILE A 1 72 ? 19.162 -3.307 -3.678 1.00 91.25 72 ILE A CA 1
ATOM 508 C C . ILE A 1 72 ? 20.405 -4.217 -3.615 1.00 91.25 72 ILE A C 1
ATOM 510 O O . ILE A 1 72 ? 20.896 -4.496 -2.520 1.00 91.25 72 ILE A O 1
ATOM 514 N N . GLU A 1 73 ? 20.918 -4.662 -4.764 1.00 75.00 73 GLU A N 1
ATOM 515 C CA . GLU A 1 73 ? 22.206 -5.367 -4.904 1.00 75.00 73 GLU A CA 1
ATOM 516 C C . GLU A 1 73 ? 23.418 -4.424 -4.815 1.00 75.00 73 GLU A C 1
ATOM 518 O O . GLU A 1 73 ? 24.429 -4.846 -4.201 1.00 75.00 73 GLU A O 1
#

Secondary structure (DSSP, 8-state):
--S-HHHHHHHTTT-HHHHHHHHHTTSPPPPP-STTHHHHHHHHHHHHHHHHTT--HHHHHHHHHHHHHHHH-

Sequence (73 aa):
APALTAAFDQVEASDPVVAGFGQVGANAVPMPSIPEMGSVWQYWGVTEAAIINGGDAPALWTQMAADVQAAIE